Protein AF-A0A662G075-F1 (afdb_monomer)

Solvent-accessible surface area (backbone atoms only — not comparable to full-atom values): 5070 Å² total; per-residue (Å²): 140,87,82,90,85,84,74,65,89,89,65,53,58,67,62,55,50,49,55,50,43,54,54,33,46,78,69,77,40,91,76,84,87,80,62,66,67,60,47,37,52,53,53,36,44,77,71,73,41,87,66,56,93,92,41,64,85,76,48,56,68,70,58,45,52,49,42,50,51,54,41,52,54,55,50,60,75,76,104

Structure (mmCIF, N/CA/C/O backbone):
data_AF-A0A662G075-F1
#
_entry.id   AF-A0A662G075-F1
#
loop_
_atom_site.group_PDB
_atom_site.id
_atom_site.type_symbol
_atom_site.label_atom_id
_atom_site.label_alt_id
_atom_site.label_comp_id
_atom_site.label_asym_id
_atom_site.label_entity_id
_atom_site.label_seq_id
_atom_site.pdbx_PDB_ins_code
_atom_site.Cartn_x
_atom_site.Cartn_y
_atom_site.Cartn_z
_atom_site.occupancy
_atom_site.B_iso_or_equiv
_atom_site.auth_seq_id
_atom_site.auth_comp_id
_atom_site.auth_asym_id
_atom_site.auth_atom_id
_atom_site.pdbx_PDB_model_num
ATOM 1 N N . MET A 1 1 ? -3.773 9.251 13.858 1.00 87.50 1 MET A N 1
ATOM 2 C CA . MET A 1 1 ? -2.430 8.671 14.096 1.00 87.50 1 MET A CA 1
ATOM 3 C C . MET A 1 1 ? -2.049 7.850 12.877 1.00 87.50 1 MET A C 1
ATOM 5 O O . MET A 1 1 ? -2.912 7.140 12.379 1.00 87.50 1 MET A O 1
ATOM 9 N N . LYS A 1 2 ? -0.810 7.968 12.389 1.00 90.69 2 LYS A N 1
ATOM 10 C CA . LYS A 1 2 ? -0.293 7.201 11.244 1.00 90.69 2 LYS A CA 1
ATOM 11 C C . LYS A 1 2 ? 0.777 6.244 11.768 1.00 90.69 2 LYS A C 1
ATOM 13 O O . LYS A 1 2 ? 1.607 6.666 12.567 1.00 90.69 2 LYS A O 1
ATOM 18 N N . VAL A 1 3 ? 0.723 4.977 11.367 1.00 93.44 3 VAL A N 1
ATOM 19 C CA . VAL A 1 3 ? 1.644 3.931 11.834 1.00 93.44 3 VAL A CA 1
ATOM 20 C C . VAL A 1 3 ? 2.230 3.231 10.618 1.00 93.44 3 VAL A C 1
ATOM 22 O O . VAL A 1 3 ? 1.491 2.853 9.712 1.00 93.44 3 VAL A O 1
ATOM 25 N N . PHE A 1 4 ? 3.550 3.065 10.608 1.00 93.38 4 PHE A N 1
ATOM 26 C CA . PHE A 1 4 ? 4.246 2.273 9.602 1.00 93.38 4 PHE A CA 1
ATOM 27 C C . PHE A 1 4 ? 4.487 0.873 10.150 1.00 93.38 4 PHE A C 1
ATOM 29 O O . PHE A 1 4 ? 5.174 0.707 11.155 1.00 93.38 4 PHE A O 1
ATOM 36 N N . CYS A 1 5 ? 3.930 -0.126 9.473 1.00 94.69 5 CYS A N 1
ATOM 37 C CA . CYS A 1 5 ? 4.118 -1.530 9.812 1.00 94.69 5 CYS A CA 1
ATOM 38 C C . CYS A 1 5 ? 5.047 -2.165 8.776 1.00 94.69 5 CYS A C 1
ATOM 40 O O . CYS A 1 5 ? 4.736 -2.177 7.585 1.00 94.69 5 CYS A O 1
ATOM 42 N N . THR A 1 6 ? 6.184 -2.692 9.222 1.00 94.19 6 THR A N 1
ATOM 43 C CA . THR A 1 6 ? 7.156 -3.384 8.368 1.00 94.19 6 THR A CA 1
ATOM 44 C C . THR A 1 6 ? 7.252 -4.858 8.756 1.00 94.19 6 THR A C 1
ATOM 46 O O . THR A 1 6 ? 6.794 -5.276 9.817 1.00 94.19 6 THR A O 1
ATOM 49 N N . GLY A 1 7 ? 7.819 -5.672 7.870 1.00 93.62 7 GLY A N 1
ATOM 50 C CA . GLY A 1 7 ? 8.064 -7.085 8.130 1.00 93.62 7 GLY A CA 1
ATOM 51 C C . GLY A 1 7 ? 8.727 -7.748 6.934 1.00 93.62 7 GLY A C 1
ATOM 52 O O . GLY A 1 7 ? 8.489 -7.350 5.791 1.00 93.62 7 GLY A O 1
ATOM 53 N N . ILE A 1 8 ? 9.558 -8.755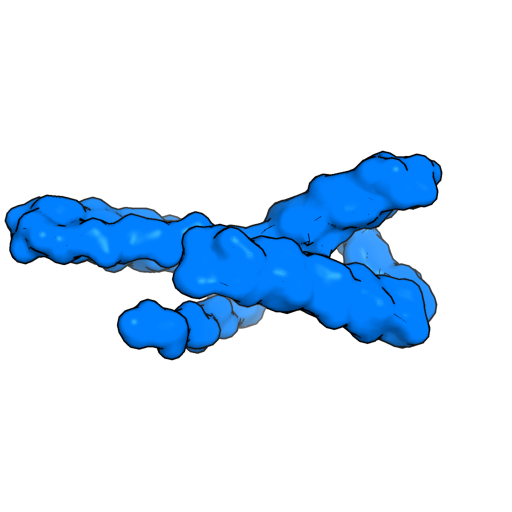 7.194 1.00 92.94 8 ILE A N 1
ATOM 54 C CA . ILE A 1 8 ? 10.214 -9.532 6.138 1.00 92.94 8 ILE A CA 1
ATOM 55 C C . ILE A 1 8 ? 9.184 -10.314 5.308 1.00 92.94 8 ILE A C 1
ATOM 57 O O . ILE A 1 8 ? 8.049 -10.548 5.735 1.00 92.94 8 ILE A O 1
ATOM 61 N N . SER A 1 9 ? 9.552 -10.703 4.089 1.00 86.06 9 SER A N 1
ATOM 62 C CA . SER A 1 9 ? 8.720 -11.585 3.262 1.00 86.06 9 SER A CA 1
ATOM 63 C C . SER A 1 9 ? 8.438 -12.904 3.982 1.00 86.06 9 SER A C 1
ATOM 65 O O . SER A 1 9 ? 9.313 -13.450 4.646 1.00 86.06 9 SER A O 1
ATOM 67 N N . GLY A 1 10 ? 7.201 -13.393 3.878 1.00 91.38 10 GLY A N 1
ATOM 68 C CA . GLY A 1 10 ? 6.768 -14.623 4.548 1.00 91.38 10 GLY A CA 1
ATOM 69 C C . GLY A 1 10 ? 6.469 -14.488 6.045 1.00 91.38 10 GLY A C 1
ATOM 70 O O . GLY A 1 10 ? 6.048 -15.461 6.654 1.00 91.38 10 GLY A O 1
ATOM 71 N N . SER A 1 11 ? 6.603 -13.304 6.654 1.00 95.69 11 SER A N 1
ATOM 72 C CA . SER A 1 11 ? 6.382 -13.132 8.101 1.00 95.69 11 SER A CA 1
ATOM 73 C C . SER A 1 11 ? 4.912 -13.184 8.553 1.00 95.69 11 SER A C 1
ATOM 75 O O . SER A 1 11 ? 4.634 -12.873 9.706 1.00 95.69 11 SER A O 1
ATOM 77 N N . GLY A 1 12 ? 3.954 -13.436 7.655 1.00 94.94 12 GLY A N 1
ATOM 78 C CA . GLY A 1 12 ? 2.519 -13.372 7.973 1.00 94.94 12 GLY A CA 1
ATOM 79 C C . GLY A 1 12 ? 1.996 -11.969 8.326 1.00 94.94 12 GLY A C 1
ATOM 80 O O . GLY A 1 12 ? 0.900 -11.835 8.861 1.00 94.94 12 GLY A O 1
ATOM 81 N N . ARG A 1 13 ? 2.755 -10.897 8.032 1.00 94.81 13 ARG A N 1
ATOM 82 C CA . ARG A 1 13 ? 2.416 -9.519 8.456 1.00 94.81 13 ARG A CA 1
ATOM 83 C C . ARG A 1 13 ? 1.025 -9.057 8.017 1.00 94.81 13 ARG A C 1
ATOM 85 O O . ARG A 1 13 ? 0.377 -8.320 8.746 1.00 94.81 13 ARG A O 1
ATOM 92 N N . ILE A 1 14 ? 0.576 -9.460 6.828 1.00 93.44 14 ILE A N 1
ATOM 93 C CA . ILE A 1 14 ? -0.725 -9.041 6.297 1.00 93.44 14 ILE A CA 1
ATOM 94 C C . ILE A 1 14 ? -1.857 -9.695 7.086 1.00 93.44 14 ILE A C 1
ATOM 96 O O . ILE A 1 14 ? -2.804 -9.005 7.453 1.00 93.44 14 ILE A O 1
ATOM 100 N N . ASP A 1 15 ? -1.742 -10.986 7.388 1.00 95.62 15 ASP A N 1
ATOM 101 C CA . ASP A 1 15 ? -2.766 -11.711 8.141 1.00 95.62 15 ASP A CA 1
ATOM 102 C C . ASP A 1 15 ? -2.846 -11.198 9.580 1.00 95.62 15 ASP A C 1
ATOM 104 O O . ASP A 1 15 ? -3.932 -10.870 10.054 1.00 95.62 15 ASP A O 1
ATOM 108 N N . TYR A 1 16 ? -1.695 -10.944 10.209 1.00 96.25 16 TYR A N 1
ATOM 109 C CA . TYR A 1 16 ? -1.647 -10.283 11.514 1.00 96.25 16 TYR A CA 1
ATOM 110 C C . TYR A 1 16 ? -2.338 -8.908 11.506 1.00 96.25 16 TYR A C 1
ATOM 112 O O . TYR A 1 16 ? -3.125 -8.589 12.396 1.00 96.25 16 TYR A O 1
ATOM 120 N N . LEU A 1 17 ? -2.076 -8.072 10.493 1.00 96.31 17 LEU A N 1
ATOM 121 C CA . LEU A 1 17 ? -2.707 -6.752 10.399 1.00 96.31 17 LEU A CA 1
ATOM 122 C C . LEU A 1 17 ? -4.226 -6.847 10.191 1.00 96.31 17 LEU A C 1
ATOM 124 O O . LEU A 1 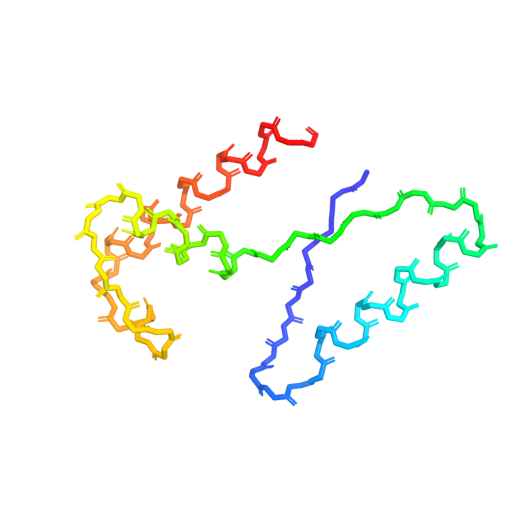17 ? -4.953 -6.025 10.750 1.00 96.31 17 LEU A O 1
ATOM 128 N N . LYS A 1 18 ? -4.717 -7.845 9.446 1.00 96.00 18 LYS A N 1
ATOM 129 C CA . LYS A 1 18 ? -6.161 -8.102 9.308 1.00 96.00 18 LYS A CA 1
ATOM 130 C C . LYS A 1 18 ? -6.799 -8.449 10.656 1.00 96.00 18 LYS A C 1
A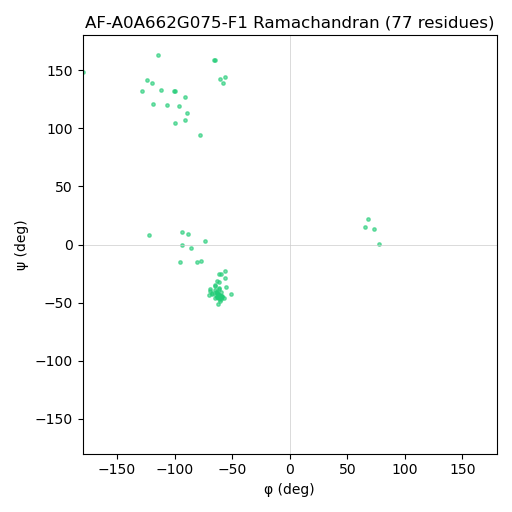TOM 132 O O . LYS A 1 18 ? -7.819 -7.860 11.001 1.00 96.00 18 LYS A O 1
ATOM 137 N N . GLU A 1 19 ? -6.164 -9.296 11.467 1.00 97.31 19 GLU A N 1
ATOM 138 C CA . GLU A 1 19 ? -6.659 -9.608 12.819 1.00 97.31 19 GLU A CA 1
ATOM 139 C C . GLU A 1 19 ? -6.708 -8.367 13.728 1.00 97.31 19 GLU A C 1
ATOM 141 O O . GLU A 1 19 ? -7.653 -8.178 14.503 1.00 97.31 19 GLU A O 1
ATOM 146 N N . VAL A 1 20 ? -5.713 -7.478 13.616 1.00 95.94 20 VAL A N 1
ATOM 147 C CA . VAL A 1 20 ? -5.698 -6.191 14.332 1.00 95.94 20 VAL A CA 1
ATOM 148 C C .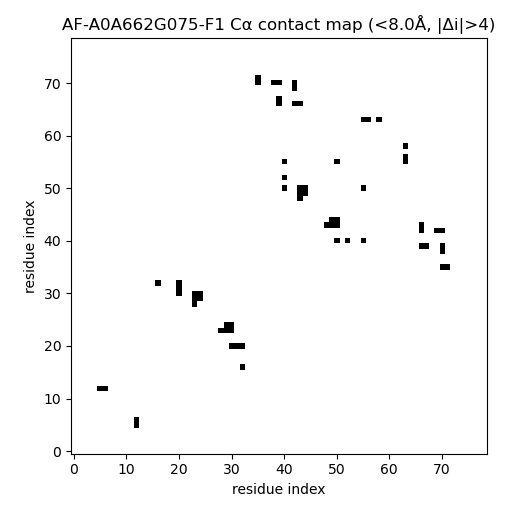 VAL A 1 20 ? -6.850 -5.290 13.879 1.00 95.94 20 VAL A C 1
ATOM 150 O O . VAL A 1 20 ? -7.483 -4.645 14.721 1.00 95.94 20 VAL A O 1
ATOM 153 N N . LEU A 1 21 ? -7.145 -5.248 12.578 1.00 96.38 21 LEU A N 1
ATOM 154 C CA . LEU A 1 21 ? -8.267 -4.486 12.032 1.00 96.38 21 LEU A CA 1
ATOM 155 C C . LEU A 1 21 ? -9.608 -4.997 12.578 1.00 96.38 21 LEU A C 1
ATOM 157 O O . LEU A 1 21 ? -10.418 -4.196 13.048 1.00 96.38 21 LEU A O 1
ATOM 161 N N . ASP A 1 22 ? -9.802 -6.315 12.615 1.00 96.88 22 ASP A N 1
ATOM 162 C CA . ASP A 1 22 ? -11.007 -6.937 13.174 1.00 96.88 22 ASP A CA 1
ATOM 163 C C . ASP A 1 22 ? -11.157 -6.645 14.673 1.00 96.88 22 ASP A C 1
ATOM 165 O O . ASP A 1 22 ? -12.245 -6.323 15.164 1.00 96.88 22 ASP A O 1
ATOM 169 N N . LEU A 1 23 ? -10.057 -6.709 15.430 1.00 97.62 23 LEU A N 1
ATOM 170 C CA . LEU A 1 23 ? -10.050 -6.333 16.843 1.00 97.62 23 LEU A CA 1
ATOM 171 C C . LEU A 1 23 ? -10.414 -4.856 17.044 1.00 97.62 23 LEU A C 1
ATOM 173 O O . LEU A 1 23 ? -11.187 -4.539 17.952 1.00 97.62 23 LEU A O 1
ATOM 177 N N . ALA A 1 24 ? -9.874 -3.960 16.218 1.00 96.69 24 ALA A N 1
ATOM 178 C CA . ALA A 1 24 ? -10.177 -2.535 16.272 1.00 96.69 24 ALA A CA 1
ATOM 179 C C . ALA A 1 24 ? -11.661 -2.271 15.978 1.00 96.69 24 ALA A C 1
ATOM 181 O O . ALA A 1 24 ? -12.312 -1.555 16.746 1.00 96.69 24 ALA A O 1
ATOM 182 N N . LEU A 1 25 ? -12.213 -2.920 14.948 1.00 95.94 25 LEU A N 1
ATOM 183 C CA . LEU A 1 25 ? -13.623 -2.814 14.579 1.00 95.94 25 LEU A CA 1
ATOM 184 C C . LEU A 1 25 ? -14.541 -3.276 15.718 1.00 95.94 25 LEU A C 1
ATOM 186 O O . LEU A 1 25 ? -15.453 -2.543 16.100 1.00 95.94 25 LEU A O 1
ATOM 190 N N . ARG A 1 26 ? -14.250 -4.429 16.341 1.00 97.50 26 ARG A N 1
ATOM 191 C CA . ARG A 1 26 ? -14.992 -4.930 17.518 1.00 97.50 26 ARG A CA 1
ATOM 192 C C . ARG A 1 26 ? -14.956 -3.973 18.711 1.00 97.50 26 ARG A C 1
ATOM 194 O O . ARG A 1 26 ? -15.855 -3.997 19.544 1.00 97.50 26 ARG A O 1
ATOM 201 N N . ARG A 1 27 ? -13.930 -3.125 18.802 1.00 97.31 27 ARG A N 1
ATOM 202 C CA . ARG A 1 27 ? -13.783 -2.089 19.839 1.00 97.31 27 ARG A CA 1
ATOM 203 C C . ARG A 1 27 ? -14.338 -0.723 19.414 1.00 97.31 27 ARG A C 1
ATOM 205 O O . ARG A 1 27 ? -14.072 0.272 20.088 1.00 97.31 27 ARG A O 1
ATOM 212 N N . GLY A 1 28 ? -15.063 -0.651 18.296 1.00 96.88 28 GLY A N 1
ATOM 213 C CA . GLY A 1 28 ? -15.632 0.591 17.771 1.00 96.88 28 GLY A CA 1
ATOM 214 C C . GLY A 1 28 ? -14.580 1.585 17.271 1.00 96.88 28 GLY A C 1
ATOM 215 O O .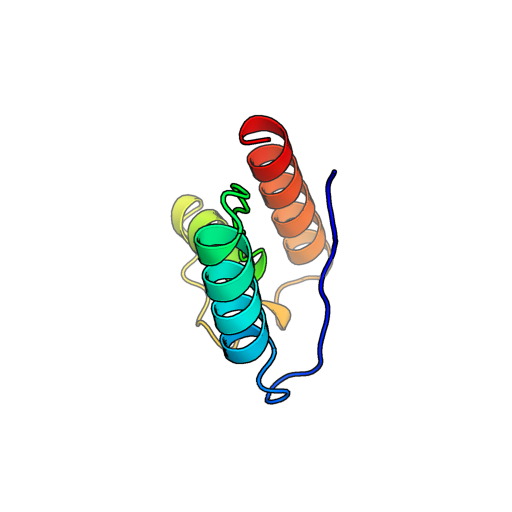 GLY A 1 28 ? -14.830 2.789 17.237 1.00 96.88 28 GLY A O 1
ATOM 216 N N . LYS A 1 29 ? -13.375 1.116 16.925 1.00 95.81 29 LYS A N 1
ATOM 217 C CA . LYS A 1 29 ? -12.306 1.944 16.359 1.00 95.81 29 LYS A CA 1
ATOM 218 C C . LYS A 1 29 ? -12.270 1.768 14.846 1.00 95.81 29 LYS A C 1
ATOM 220 O O . LYS A 1 29 ? -12.233 0.651 14.342 1.00 95.81 29 LYS A O 1
ATOM 225 N N . LYS A 1 30 ? -12.221 2.887 14.126 1.00 92.12 30 LYS A N 1
ATOM 226 C CA . LYS A 1 30 ? -12.019 2.901 12.677 1.00 92.12 30 LYS A CA 1
ATOM 227 C C . LYS A 1 30 ? -10.522 2.949 12.383 1.00 92.12 30 LYS A C 1
ATOM 229 O O . LYS A 1 30 ? -9.863 3.940 12.692 1.00 92.12 30 LYS A O 1
ATOM 234 N N . VAL A 1 31 ? -10.000 1.873 11.811 1.00 93.38 31 VAL A N 1
ATOM 235 C CA . VAL A 1 31 ? -8.615 1.757 11.343 1.00 93.38 31 VAL A CA 1
ATOM 236 C C . VAL A 1 31 ? -8.671 1.370 9.872 1.00 93.38 31 VAL A C 1
ATOM 238 O O . VAL A 1 31 ? -9.534 0.595 9.482 1.00 93.38 31 VAL A O 1
ATOM 241 N N . ASN A 1 32 ? -7.769 1.914 9.062 1.00 92.31 32 ASN A N 1
ATOM 242 C CA . ASN A 1 32 ? -7.629 1.545 7.659 1.00 92.31 32 ASN A CA 1
ATOM 243 C C . ASN A 1 32 ? -6.218 1.001 7.442 1.00 92.31 32 ASN A C 1
ATOM 245 O O . ASN A 1 32 ? -5.254 1.562 7.968 1.00 92.31 32 ASN A O 1
ATOM 249 N N . ILE A 1 33 ? -6.102 -0.066 6.656 1.00 94.31 33 ILE A N 1
ATOM 250 C CA . ILE A 1 33 ? -4.816 -0.608 6.216 1.00 94.31 33 ILE A CA 1
ATOM 251 C C . ILE A 1 33 ? -4.575 -0.131 4.791 1.00 94.31 33 ILE A C 1
ATOM 253 O O . ILE A 1 33 ? -5.451 -0.246 3.939 1.00 94.31 33 ILE A O 1
ATOM 257 N N . ILE A 1 34 ? -3.375 0.386 4.544 1.00 94.81 34 ILE A N 1
ATOM 258 C CA . ILE A 1 34 ? -2.917 0.778 3.215 1.00 94.81 34 ILE A CA 1
ATOM 259 C C . ILE A 1 34 ? -1.686 -0.062 2.888 1.00 94.81 34 ILE A C 1
ATOM 261 O O . ILE A 1 34 ? -0.692 -0.012 3.616 1.00 94.81 34 ILE A O 1
ATOM 265 N N . ASN A 1 35 ? -1.746 -0.833 1.802 1.00 94.25 35 ASN A N 1
ATOM 266 C CA . ASN A 1 35 ? -0.601 -1.595 1.319 1.00 94.25 35 ASN A CA 1
ATOM 267 C C . ASN A 1 35 ? 0.197 -0.761 0.312 1.00 94.25 35 ASN A C 1
ATOM 269 O O . ASN A 1 35 ? -0.217 -0.561 -0.827 1.00 94.25 35 ASN A O 1
ATOM 273 N N . VAL A 1 36 ? 1.367 -0.289 0.742 1.00 93.88 36 VAL A N 1
ATOM 274 C CA . VAL A 1 36 ? 2.276 0.505 -0.097 1.00 93.88 36 VAL A CA 1
ATOM 275 C C . VAL A 1 36 ? 2.743 -0.286 -1.323 1.00 93.88 36 VAL A C 1
ATOM 277 O O . VAL A 1 36 ? 2.871 0.295 -2.394 1.00 93.88 36 VAL A O 1
ATOM 280 N N . GLY A 1 37 ? 2.979 -1.596 -1.187 1.00 91.62 37 GLY A N 1
ATOM 281 C CA . GLY A 1 37 ? 3.441 -2.445 -2.288 1.00 91.62 37 GLY A CA 1
ATOM 282 C C . GLY A 1 37 ? 2.427 -2.504 -3.426 1.00 91.62 37 GLY A C 1
ATOM 283 O O . GLY A 1 37 ? 2.776 -2.186 -4.559 1.00 91.62 37 GLY A O 1
ATOM 284 N N . ASP A 1 38 ? 1.170 -2.813 -3.105 1.00 92.25 38 ASP A N 1
ATOM 285 C CA . ASP A 1 38 ? 0.077 -2.883 -4.086 1.00 92.25 38 ASP A CA 1
ATOM 286 C C . ASP A 1 38 ? -0.091 -1.533 -4.803 1.00 92.25 38 ASP A C 1
ATOM 288 O O . ASP A 1 38 ? -0.102 -1.469 -6.030 1.00 92.25 38 ASP A O 1
ATOM 292 N N . MET A 1 39 ? -0.062 -0.423 -4.053 1.00 94.75 39 MET A N 1
ATOM 293 C CA . MET A 1 39 ? -0.125 0.922 -4.636 1.00 94.75 39 MET A CA 1
ATOM 294 C C . MET A 1 39 ? 1.053 1.240 -5.569 1.00 94.75 39 MET A C 1
ATOM 296 O O . MET A 1 39 ? 0.887 2.001 -6.527 1.00 94.75 39 MET A O 1
ATOM 300 N N . MET A 1 40 ? 2.248 0.702 -5.301 1.00 94.06 40 MET A N 1
ATOM 301 C CA . MET A 1 40 ? 3.396 0.859 -6.198 1.00 94.06 40 MET A CA 1
ATOM 302 C C . MET A 1 40 ? 3.194 0.080 -7.502 1.00 94.06 40 MET A C 1
ATOM 304 O O . MET A 1 40 ? 3.538 0.609 -8.559 1.00 94.06 40 MET A O 1
ATOM 308 N N . PHE A 1 41 ? 2.609 -1.123 -7.456 1.00 92.38 41 PHE A N 1
ATOM 309 C CA . PHE A 1 41 ? 2.250 -1.882 -8.661 1.00 92.38 41 PHE A CA 1
ATOM 310 C C . PHE A 1 41 ? 1.175 -1.177 -9.484 1.00 92.38 41 PHE A C 1
ATOM 312 O O . PHE A 1 41 ? 1.349 -1.008 -10.692 1.00 92.38 41 PHE A O 1
ATOM 319 N N . ASP A 1 42 ? 0.116 -0.696 -8.833 1.00 92.25 42 ASP A N 1
ATOM 320 C CA . ASP A 1 42 ? -0.954 0.054 -9.493 1.00 92.25 42 ASP A CA 1
ATOM 321 C C . ASP A 1 42 ? -0.406 1.320 -10.161 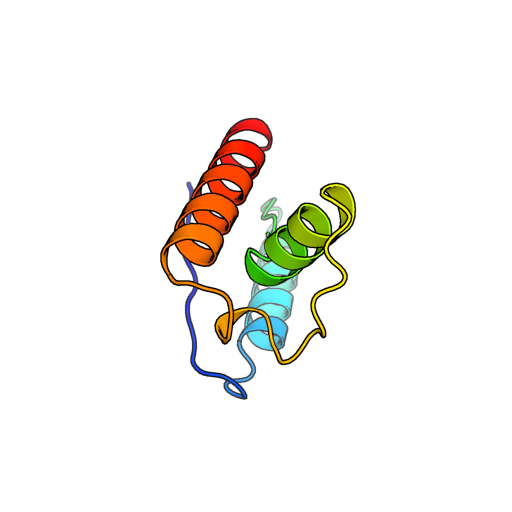1.00 92.25 42 ASP A C 1
ATOM 323 O O . ASP A 1 42 ? -0.667 1.581 -11.335 1.00 92.25 42 ASP A O 1
ATOM 327 N N . THR A 1 43 ? 0.449 2.064 -9.452 1.00 92.38 43 THR A N 1
ATOM 328 C CA . THR A 1 43 ? 1.092 3.271 -9.992 1.00 92.38 43 THR A CA 1
ATOM 329 C C . THR A 1 43 ? 2.035 2.942 -11.153 1.00 92.38 43 THR A C 1
ATOM 331 O O . THR A 1 43 ? 2.062 3.672 -12.139 1.00 92.38 43 THR A O 1
ATOM 334 N N . ALA A 1 44 ? 2.785 1.837 -11.097 1.00 90.31 44 ALA A N 1
ATOM 335 C CA . ALA A 1 44 ? 3.618 1.404 -12.222 1.00 90.31 44 ALA A CA 1
ATOM 336 C C . ALA A 1 44 ? 2.772 1.057 -13.462 1.00 90.31 44 ALA A C 1
ATOM 338 O O . ALA A 1 44 ? 3.119 1.452 -14.581 1.00 90.31 44 ALA A O 1
ATOM 339 N N . LYS A 1 45 ? 1.632 0.384 -13.258 1.00 89.19 45 LYS A N 1
ATOM 340 C CA . LYS A 1 45 ? 0.681 0.023 -14.315 1.00 89.19 45 LYS A CA 1
ATOM 341 C C . LYS A 1 45 ? 0.052 1.253 -14.972 1.00 89.19 45 LYS A C 1
ATOM 343 O O . LYS A 1 45 ? -0.017 1.300 -16.198 1.00 89.19 45 LYS A O 1
ATOM 348 N N . GLU A 1 46 ? -0.347 2.255 -14.186 1.00 87.62 46 GLU A N 1
ATOM 349 C CA . GLU A 1 46 ? -0.872 3.541 -14.683 1.00 87.62 46 GLU A CA 1
ATOM 350 C C . GLU A 1 46 ? 0.108 4.256 -15.632 1.00 87.62 46 GLU A C 1
ATOM 352 O O . GLU A 1 46 ? -0.310 4.957 -16.549 1.00 87.62 46 GLU A O 1
ATOM 357 N N . LEU A 1 47 ? 1.415 4.043 -15.458 1.00 81.38 47 LEU A N 1
ATOM 358 C CA . LEU A 1 47 ? 2.475 4.651 -16.273 1.00 81.38 47 LEU A CA 1
ATOM 359 C C . LEU A 1 47 ? 2.834 3.827 -17.516 1.00 81.38 47 LEU A C 1
ATOM 361 O O . LEU A 1 47 ? 3.845 4.093 -18.168 1.00 81.38 47 LEU A O 1
ATOM 365 N N . GLY A 1 48 ? 2.055 2.787 -17.817 1.00 78.94 48 GLY A N 1
ATOM 366 C CA . GLY A 1 48 ? 2.303 1.889 -18.942 1.00 78.94 48 GLY A CA 1
ATOM 367 C C . GLY A 1 48 ? 3.483 0.938 -18.731 1.00 78.94 48 GLY A C 1
ATOM 368 O O . GLY A 1 48 ? 3.939 0.313 -19.688 1.00 78.94 48 GLY A O 1
ATOM 369 N N . ARG A 1 49 ? 3.993 0.799 -17.499 1.00 73.62 49 ARG A N 1
ATOM 370 C CA . ARG A 1 49 ? 5.045 -0.170 -17.169 1.00 73.62 49 ARG A CA 1
ATOM 371 C C . ARG A 1 49 ? 4.421 -1.401 -16.526 1.00 73.62 49 ARG A C 1
ATOM 373 O O . ARG A 1 49 ? 4.063 -1.390 -15.352 1.00 73.62 49 ARG A O 1
ATOM 380 N N . VAL A 1 50 ? 4.328 -2.490 -17.286 1.00 71.19 50 VAL A N 1
ATOM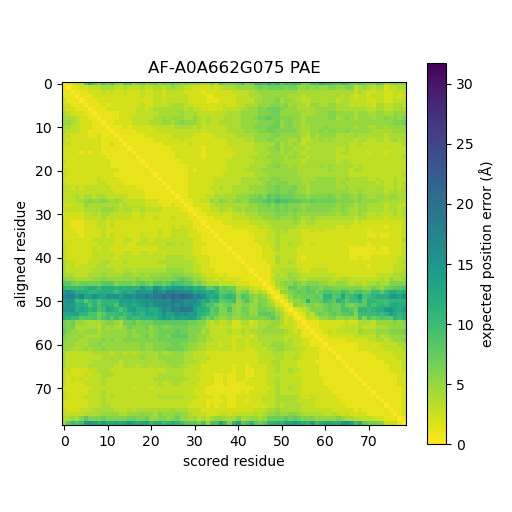 381 C CA . VAL A 1 50 ? 3.926 -3.790 -16.736 1.00 71.19 50 VAL A CA 1
ATOM 382 C C . VAL A 1 50 ? 5.126 -4.397 -16.013 1.00 71.19 50 VAL A C 1
ATOM 384 O O . VAL A 1 50 ? 5.999 -5.014 -16.620 1.00 71.19 50 VAL A O 1
ATOM 387 N N . VAL A 1 51 ? 5.195 -4.172 -14.704 1.00 76.31 51 VAL A N 1
ATOM 388 C CA . VAL A 1 51 ? 6.196 -4.782 -13.825 1.00 76.31 51 VAL A CA 1
ATOM 389 C C . VAL A 1 51 ? 5.610 -6.084 -13.296 1.00 76.31 51 VAL A C 1
ATOM 391 O O . VAL A 1 51 ? 4.502 -6.082 -12.765 1.00 76.31 51 VAL A O 1
ATOM 394 N N . ARG A 1 52 ? 6.329 -7.202 -13.446 1.00 76.56 52 ARG A N 1
ATOM 395 C CA . ARG A 1 52 ? 5.901 -8.465 -12.827 1.00 76.56 52 ARG A CA 1
ATOM 396 C C . ARG A 1 52 ? 5.845 -8.293 -11.307 1.00 76.56 52 ARG A C 1
ATOM 398 O O . ARG A 1 52 ? 6.714 -7.626 -10.745 1.00 76.56 52 ARG A O 1
ATOM 405 N N . GLU A 1 53 ? 4.853 -8.898 -10.657 1.00 71.38 53 GLU A N 1
ATOM 406 C CA . GLU A 1 53 ? 4.605 -8.763 -9.209 1.00 71.38 53 GLU A CA 1
ATOM 407 C C . GLU A 1 53 ? 5.809 -9.154 -8.331 1.00 71.38 53 GLU A C 1
ATOM 409 O O . GLU A 1 53 ? 5.974 -8.671 -7.216 1.00 71.38 53 GLU A O 1
ATOM 414 N N . ASP A 1 54 ? 6.719 -9.975 -8.849 1.00 76.25 54 ASP A N 1
ATOM 415 C CA . ASP A 1 54 ? 7.948 -10.404 -8.182 1.00 76.25 54 ASP A CA 1
ATOM 416 C C . ASP A 1 54 ? 9.178 -9.535 -8.516 1.00 76.25 54 ASP A C 1
ATOM 418 O O . ASP A 1 54 ? 10.272 -9.794 -8.016 1.00 76.25 54 ASP A O 1
ATOM 422 N N . LYS A 1 55 ? 9.030 -8.507 -9.365 1.00 84.50 55 LYS A N 1
ATOM 423 C CA . LYS A 1 55 ? 10.147 -7.756 -9.975 1.00 84.50 55 LYS A CA 1
ATOM 424 C C . LYS A 1 55 ? 10.163 -6.261 -9.702 1.00 84.50 55 LYS A C 1
ATOM 426 O O . LYS A 1 55 ? 11.001 -5.554 -10.254 1.00 84.50 55 LYS A O 1
ATOM 431 N N . ILE A 1 56 ? 9.302 -5.755 -8.825 1.00 84.62 56 ILE A N 1
ATOM 432 C CA . ILE A 1 56 ? 9.295 -4.318 -8.511 1.00 84.62 56 ILE A CA 1
ATOM 433 C C . ILE A 1 56 ? 10.586 -3.829 -7.862 1.00 84.62 56 ILE A C 1
ATOM 435 O O . ILE A 1 56 ? 10.997 -2.695 -8.085 1.00 84.62 56 ILE A O 1
ATOM 439 N N . LEU A 1 57 ? 11.250 -4.695 -7.098 1.00 86.25 57 LEU A N 1
ATOM 440 C CA . LEU A 1 57 ? 12.527 -4.382 -6.463 1.00 86.25 57 LEU A CA 1
ATOM 441 C C . LEU A 1 57 ? 13.710 -4.439 -7.442 1.00 86.25 57 LEU A C 1
ATOM 443 O O . LEU A 1 57 ? 14.759 -3.890 -7.126 1.00 86.25 57 LEU A O 1
ATOM 447 N N . ASP A 1 58 ? 13.524 -5.033 -8.627 1.00 88.44 58 ASP A N 1
ATOM 448 C CA . ASP A 1 58 ? 14.551 -5.143 -9.675 1.00 88.44 58 ASP A CA 1
ATOM 449 C C . ASP A 1 58 ? 14.593 -3.888 -10.575 1.00 88.44 58 ASP A C 1
ATOM 451 O O . ASP A 1 58 ? 15.416 -3.788 -11.487 1.00 88.44 58 ASP A O 1
ATOM 455 N N . LEU A 1 59 ? 13.698 -2.918 -10.350 1.00 87.31 59 LEU A N 1
ATOM 456 C CA . LEU A 1 59 ? 13.708 -1.635 -11.053 1.00 87.31 59 LEU A CA 1
ATOM 457 C C . LEU A 1 59 ? 14.958 -0.816 -10.706 1.00 87.31 59 LEU A C 1
ATOM 459 O O . LEU A 1 59 ? 15.563 -0.983 -9.648 1.00 87.31 59 LEU A O 1
ATOM 463 N N . SER A 1 60 ? 15.314 0.137 -11.578 1.00 90.69 60 SER A N 1
ATOM 464 C CA . SER A 1 60 ? 16.417 1.055 -11.275 1.00 90.69 60 SER A CA 1
ATOM 465 C C . SER A 1 60 ? 16.152 1.789 -9.951 1.00 90.69 60 SER A C 1
ATOM 467 O O . SER A 1 60 ? 15.001 2.168 -9.699 1.00 90.69 60 SER A O 1
ATOM 469 N N . PRO A 1 61 ? 17.187 2.066 -9.133 1.00 93.31 61 PRO A N 1
ATOM 470 C CA . PRO A 1 61 ? 17.016 2.766 -7.858 1.00 93.31 61 PRO A CA 1
ATOM 471 C C . PRO A 1 61 ? 16.223 4.0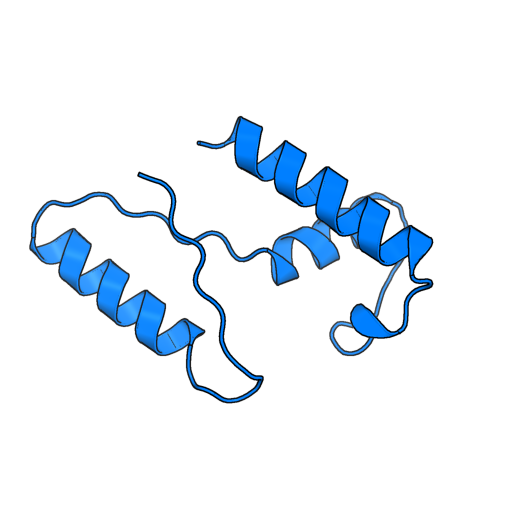72 -7.991 1.00 93.31 61 PRO A C 1
ATOM 473 O O . PRO A 1 61 ? 15.282 4.300 -7.238 1.00 93.31 61 PRO A O 1
ATOM 476 N N . SER A 1 62 ? 16.511 4.859 -9.033 1.00 92.81 62 SER A N 1
ATOM 477 C CA . SER A 1 62 ? 15.785 6.092 -9.362 1.00 92.81 62 SER A CA 1
ATOM 478 C C . SER A 1 62 ? 14.293 5.875 -9.634 1.00 92.81 62 SER A C 1
ATOM 480 O O . SER A 1 62 ? 13.458 6.656 -9.183 1.00 92.81 62 SER A O 1
ATOM 482 N N . THR A 1 63 ? 13.933 4.801 -10.343 1.00 90.38 63 THR A N 1
ATOM 483 C CA . THR A 1 63 ? 12.528 4.463 -10.617 1.00 90.38 63 THR A CA 1
ATOM 484 C C . THR A 1 63 ? 11.826 4.029 -9.332 1.00 90.38 63 THR A C 1
ATOM 486 O O . THR A 1 63 ? 10.680 4.407 -9.095 1.00 90.38 63 THR A O 1
ATOM 489 N N . LEU A 1 64 ? 12.509 3.252 -8.487 1.00 92.25 64 LEU A N 1
ATOM 490 C CA . LEU A 1 64 ? 11.960 2.759 -7.228 1.00 92.25 64 LEU A CA 1
ATOM 491 C C . LEU A 1 64 ? 11.727 3.892 -6.218 1.00 92.25 64 LEU A C 1
ATOM 493 O O . LEU A 1 64 ? 10.682 3.930 -5.568 1.00 92.25 64 LEU A O 1
ATOM 497 N N . GLU A 1 65 ? 12.674 4.823 -6.100 1.00 94.75 65 GLU A N 1
ATOM 498 C CA . GLU A 1 65 ? 12.534 6.030 -5.279 1.00 94.75 65 GLU A CA 1
ATOM 499 C C . GLU A 1 65 ? 11.380 6.905 -5.761 1.00 94.75 65 GLU A C 1
ATOM 501 O O . GLU A 1 65 ? 10.529 7.295 -4.959 1.00 94.75 65 GLU A O 1
ATOM 506 N N . TRP A 1 66 ? 11.300 7.145 -7.070 1.00 93.6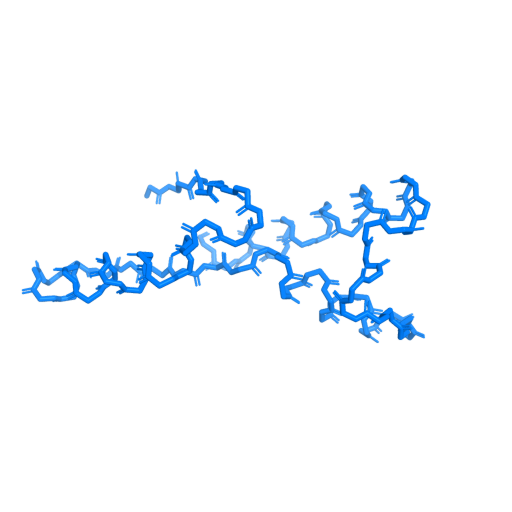9 66 TRP A N 1
ATOM 507 C CA . TRP A 1 66 ? 10.217 7.923 -7.658 1.00 93.69 66 TRP A CA 1
ATOM 508 C C . TRP A 1 66 ? 8.845 7.271 -7.413 1.00 93.69 66 TRP A C 1
ATOM 510 O O . TRP A 1 66 ? 7.924 7.944 -6.953 1.00 93.69 66 TRP A O 1
ATOM 520 N N . LEU A 1 67 ? 8.712 5.951 -7.612 1.00 93.88 67 LEU A N 1
ATOM 521 C CA . LEU A 1 67 ? 7.462 5.226 -7.341 1.00 93.88 67 LEU A CA 1
ATOM 522 C C . LEU A 1 67 ? 7.043 5.339 -5.874 1.00 93.88 67 LEU A C 1
ATOM 524 O O . LEU A 1 67 ? 5.876 5.603 -5.585 1.00 93.88 67 LEU A O 1
ATOM 528 N N . ARG A 1 68 ? 7.988 5.171 -4.942 1.00 95.00 68 ARG A N 1
ATOM 529 C CA . ARG A 1 68 ? 7.722 5.340 -3.506 1.00 95.00 68 ARG A CA 1
ATOM 530 C C . ARG A 1 68 ? 7.246 6.755 -3.197 1.00 95.00 68 ARG A C 1
ATOM 532 O O . ARG A 1 68 ? 6.271 6.901 -2.468 1.00 95.00 68 ARG A O 1
ATOM 539 N N . ALA A 1 69 ? 7.891 7.777 -3.760 1.00 96.31 69 ALA A N 1
ATOM 540 C CA . ALA A 1 69 ? 7.506 9.170 -3.554 1.00 96.31 69 ALA A CA 1
ATOM 541 C C . ALA A 1 69 ? 6.073 9.441 -4.039 1.00 96.31 69 ALA A C 1
ATOM 543 O O . ALA A 1 69 ? 5.263 9.957 -3.269 1.00 96.31 69 ALA A O 1
ATOM 544 N N . VAL A 1 70 ? 5.728 9.012 -5.259 1.00 95.56 70 VAL A N 1
ATOM 545 C CA . VAL A 1 70 ? 4.369 9.170 -5.809 1.00 95.56 70 VAL A CA 1
ATOM 546 C C . VAL A 1 70 ? 3.336 8.432 -4.961 1.00 95.56 70 VAL A C 1
ATOM 548 O O . VAL A 1 70 ? 2.276 8.979 -4.659 1.00 95.56 70 VAL A O 1
ATOM 551 N N . VAL A 1 71 ? 3.628 7.201 -4.536 1.00 96.06 71 VAL A N 1
ATOM 552 C CA . VAL A 1 71 ? 2.714 6.441 -3.675 1.00 96.06 71 VAL A CA 1
ATOM 553 C C . VAL A 1 71 ? 2.522 7.130 -2.331 1.00 96.06 71 VAL A C 1
ATOM 555 O O . VAL A 1 71 ? 1.383 7.279 -1.897 1.00 96.06 71 VAL A O 1
ATOM 558 N N . PHE A 1 72 ? 3.585 7.602 -1.680 1.00 95.50 72 PHE A N 1
ATOM 559 C CA . PHE A 1 72 ? 3.437 8.328 -0.419 1.00 95.50 72 PHE A CA 1
ATOM 560 C C . PHE A 1 72 ? 2.686 9.650 -0.592 1.00 95.50 72 PHE A C 1
ATOM 562 O O . PHE A 1 72 ? 1.876 9.988 0.270 1.00 95.50 72 PHE A O 1
ATOM 569 N N . GLU A 1 73 ? 2.854 10.353 -1.713 1.00 96.06 73 GLU A N 1
ATOM 570 C CA . GLU A 1 73 ? 2.037 11.524 -2.044 1.00 96.06 73 GLU A CA 1
ATOM 571 C C . GLU A 1 73 ? 0.550 11.155 -2.188 1.00 96.06 73 GLU A C 1
ATOM 573 O O . GLU A 1 73 ? -0.310 11.823 -1.611 1.00 96.06 73 GLU A O 1
ATOM 578 N N . LYS A 1 74 ? 0.231 10.059 -2.897 1.00 95.19 74 LYS A N 1
ATOM 579 C CA . LYS A 1 74 ? -1.141 9.529 -2.993 1.00 95.19 74 LYS A CA 1
ATOM 580 C C . LYS A 1 74 ? -1.699 9.191 -1.607 1.00 95.19 74 LYS A C 1
ATOM 582 O O . LYS A 1 74 ? -2.817 9.589 -1.299 1.00 95.19 74 LYS A O 1
ATOM 587 N N . ILE A 1 75 ? -0.920 8.522 -0.752 1.00 94.94 75 ILE A N 1
ATOM 588 C CA . ILE A 1 75 ? -1.325 8.183 0.622 1.00 94.94 75 ILE A CA 1
ATOM 589 C C . ILE A 1 75 ? -1.636 9.445 1.421 1.00 94.94 75 ILE A C 1
ATOM 591 O O . ILE A 1 75 ? -2.663 9.483 2.088 1.00 94.94 75 ILE A O 1
ATOM 595 N N . LEU A 1 76 ? -0.801 10.485 1.334 1.00 93.69 76 LEU A N 1
ATOM 596 C CA . LEU A 1 76 ? -1.025 11.754 2.032 1.00 93.69 76 LEU A CA 1
ATOM 597 C C . LEU A 1 76 ? -2.323 12.460 1.616 1.00 93.69 76 LEU A C 1
ATOM 599 O O . LEU A 1 76 ? -2.864 13.206 2.422 1.00 93.69 76 LEU A O 1
ATOM 603 N N . LYS A 1 77 ? -2.840 12.208 0.406 1.00 93.75 77 LYS A N 1
ATOM 604 C CA . LYS A 1 77 ? -4.137 12.732 -0.061 1.00 93.75 77 LYS A CA 1
ATOM 605 C C . LYS A 1 77 ? -5.344 11.931 0.455 1.00 93.75 77 LYS A C 1
ATOM 607 O O . LYS A 1 77 ? -6.466 12.414 0.351 1.00 93.75 77 LYS A O 1
ATOM 612 N N . LEU A 1 78 ? -5.133 10.723 0.988 1.00 87.44 78 LEU A N 1
ATOM 613 C CA . LEU A 1 78 ? -6.190 9.829 1.487 1.00 87.44 78 LEU A CA 1
ATOM 614 C C . LEU A 1 78 ? -6.440 9.940 3.001 1.00 87.44 78 LEU A C 1
ATOM 616 O O . LEU A 1 78 ? -7.437 9.398 3.483 1.00 87.44 78 LEU A O 1
ATOM 620 N N . VAL A 1 79 ? -5.523 10.558 3.756 1.00 77.12 79 VAL A N 1
ATOM 621 C CA . VAL A 1 79 ? -5.458 10.492 5.233 1.00 77.12 79 VAL A CA 1
ATOM 622 C C . VAL A 1 79 ? -5.490 11.841 5.926 1.00 77.12 79 VAL A C 1
ATOM 624 O O . VAL A 1 79 ? -4.932 12.812 5.376 1.00 77.12 79 VAL A O 1
#

Nearest PDB structures (foldseek):
  6pjw-assembly1_A  TM=9.303E-01  e=1.550E-02  Methanotorris igneus
  6pk5-assembly2_F  TM=7.586E-01  e=1.877E-02  Methanotorris igneus
  1kht-assembly1_B  TM=9.233E-01  e=4.885E-02  Methanococcus voltae
  6pk5-assembly2_E  TM=7.837E-01  e=2.423E-02  Methanotorris igneus
  1nks-assembly1_C  TM=9.426E-01  e=9.852E-02  Sulfolobus acidocaldarius

Foldseek 3Di:
DDDDDDDDPPPCSVVVVVVVCVVCVVVVHDDDDDDLLVQLCVVCVVVVHNAPSVCLVVDDPVSNVVSSVVSVVVVVVVD

Mean predicted aligned error: 3.9 Å

Radius of gyration: 14.56 Å; Cα contacts (8 Å, |Δi|>4): 33; chains: 1; bounding box: 33×27×39 Å

Secondary structure (DSSP, 8-state):
--------TTS-HHHHHHHHHHHHHHTT-------HHHHHHHHHHHTT----TT-GGGS-HHHHHHHHHHHHHHHHHH-

Sequence (79 aa):
MKVFCTGISGSGRIDYLKEVLDLALRRGKKVNIINVGDMMFDTAKELGRVVREDKILDLSPSTLEWLRAVVFEKILKLV

pLDDT: mean 91.29, std 6.38, range [71.19, 97.62]